Protein AF-A0A9P7NCP7-F1 (afdb_monomer_lite)

Secondary structure (DSSP, 8-state):
-HHHHHHHHHHHHHH-STT--HHHHHHHHHHHHHHHHH-TT-TT-GGGTHHHHHHHTT-HHHHHHT-

Radius of gyration: 11.51 Å; chains: 1; bounding box: 28×27×20 Å

Structure (mmCIF, N/CA/C/O backbone):
data_AF-A0A9P7NCP7-F1
#
_entry.id   AF-A0A9P7NCP7-F1
#
loop_
_atom_site.group_PDB
_atom_site.id
_atom_site.type_symbol
_atom_site.label_atom_id
_atom_site.label_alt_id
_atom_site.label_comp_id
_atom_site.label_asym_id
_atom_site.label_entity_id
_atom_site.label_seq_id
_atom_site.pdbx_PDB_ins_code
_atom_site.Cartn_x
_atom_site.Cartn_y
_atom_site.Cartn_z
_atom_site.occupancy
_atom_site.B_iso_or_equiv
_atom_site.auth_seq_id
_atom_site.auth_comp_id
_atom_site.auth_asym_id
_atom_site.auth_atom_id
_atom_site.pdbx_PDB_model_num
ATOM 1 N N . MET A 1 1 ? 1.866 -15.636 -3.369 1.00 74.31 1 MET A N 1
ATOM 2 C CA . MET A 1 1 ? 1.702 -14.205 -3.718 1.00 74.31 1 MET A CA 1
ATOM 3 C C . MET A 1 1 ? 0.292 -13.894 -4.196 1.00 74.31 1 MET A C 1
ATOM 5 O O . MET A 1 1 ? -0.308 -12.991 -3.634 1.00 74.31 1 MET A O 1
ATOM 9 N N . GLN A 1 2 ? -0.281 -14.689 -5.110 1.00 78.56 2 GLN A N 1
ATOM 10 C CA . GLN A 1 2 ? -1.663 -14.509 -5.589 1.00 78.56 2 GLN A CA 1
ATOM 11 C C . GLN A 1 2 ? -2.727 -14.404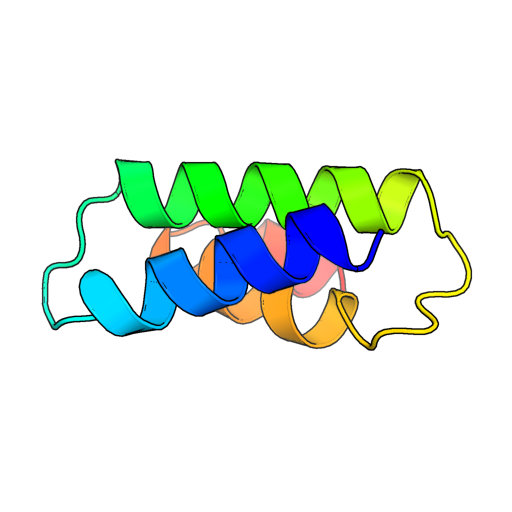 -4.485 1.00 78.56 2 GLN A C 1
ATOM 13 O O . GLN A 1 2 ? -3.606 -13.565 -4.593 1.00 78.56 2 GLN A O 1
ATOM 18 N N . ALA A 1 3 ? -2.617 -15.166 -3.390 1.00 84.31 3 ALA A N 1
ATOM 19 C CA . ALA A 1 3 ? -3.576 -15.071 -2.282 1.00 84.31 3 ALA A CA 1
ATOM 20 C C . ALA A 1 3 ? -3.611 -13.683 -1.606 1.00 84.31 3 ALA A C 1
ATOM 22 O O . ALA A 1 3 ? -4.682 -13.188 -1.278 1.00 84.31 3 ALA A O 1
ATOM 23 N N . ARG A 1 4 ? -2.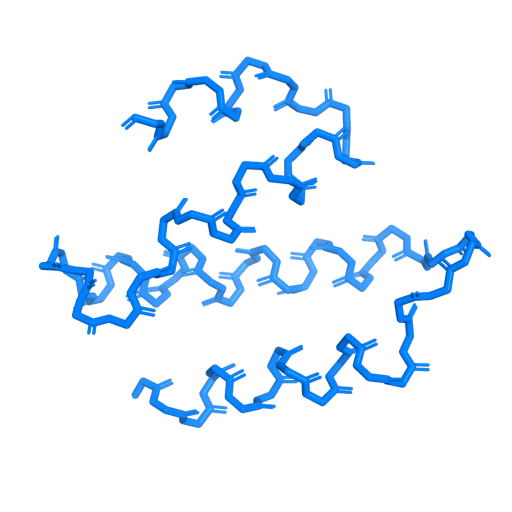450 -13.030 -1.421 1.00 82.12 4 ARG A N 1
ATOM 24 C CA . ARG A 1 4 ? -2.386 -11.670 -0.848 1.00 82.12 4 ARG A CA 1
ATOM 25 C C . ARG A 1 4 ? -2.883 -10.623 -1.836 1.00 82.12 4 ARG A C 1
ATOM 27 O O . ARG A 1 4 ? -3.530 -9.673 -1.425 1.00 82.12 4 ARG A O 1
ATOM 34 N N . PHE A 1 5 ? -2.588 -10.818 -3.119 1.00 83.38 5 PHE A N 1
ATOM 35 C CA . PHE A 1 5 ? -3.099 -9.955 -4.174 1.00 83.38 5 PHE A CA 1
ATOM 36 C C . PHE A 1 5 ? -4.629 -10.029 -4.265 1.00 83.38 5 PHE A C 1
ATOM 38 O O . PHE A 1 5 ? -5.279 -8.997 -4.200 1.00 83.38 5 PHE A O 1
ATOM 45 N N . GLY A 1 6 ? -5.202 -11.237 -4.287 1.00 85.75 6 GLY A N 1
ATOM 46 C CA . GLY A 1 6 ? -6.653 -11.432 -4.281 1.00 85.75 6 GLY A CA 1
ATOM 47 C C . GLY A 1 6 ? -7.332 -10.854 -3.037 1.00 85.75 6 GLY A C 1
ATOM 48 O O . GLY A 1 6 ? -8.398 -10.271 -3.152 1.00 85.75 6 GLY A O 1
ATOM 49 N N . PHE A 1 7 ? -6.693 -10.930 -1.863 1.00 87.94 7 PHE A N 1
ATOM 50 C CA . PHE A 1 7 ? -7.204 -10.263 -0.660 1.00 87.94 7 PHE A CA 1
ATOM 51 C C . PHE A 1 7 ? -7.280 -8.737 -0.828 1.00 87.94 7 PHE A C 1
ATOM 53 O O . PHE A 1 7 ? -8.298 -8.133 -0.502 1.00 87.94 7 PHE A O 1
ATOM 60 N N . VAL A 1 8 ? -6.220 -8.114 -1.351 1.00 89.06 8 VAL A N 1
ATOM 61 C CA . VAL A 1 8 ? -6.191 -6.665 -1.605 1.00 89.06 8 VAL A CA 1
ATOM 62 C C . VAL A 1 8 ? -7.220 -6.264 -2.666 1.00 89.06 8 VAL A C 1
ATOM 64 O O . VAL A 1 8 ? -7.887 -5.250 -2.501 1.00 89.06 8 VAL A O 1
ATOM 67 N N . ASP A 1 9 ? -7.395 -7.079 -3.705 1.00 87.94 9 ASP A N 1
ATOM 68 C CA . ASP A 1 9 ? -8.402 -6.871 -4.750 1.00 87.94 9 ASP A CA 1
ATOM 69 C C . ASP A 1 9 ? -9.827 -6.884 -4.171 1.00 87.94 9 ASP A C 1
ATOM 71 O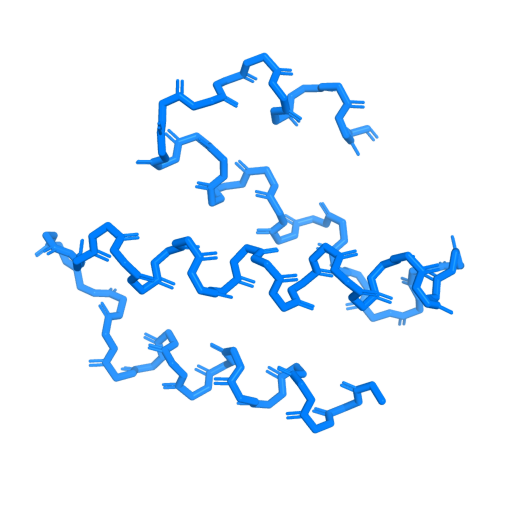 O . ASP A 1 9 ? -10.575 -5.922 -4.337 1.00 87.94 9 ASP A O 1
ATOM 75 N N . THR A 1 10 ? -10.167 -7.900 -3.367 1.00 88.69 10 THR A N 1
ATOM 76 C CA . THR A 1 10 ? -11.468 -7.955 -2.674 1.00 88.69 10 THR A CA 1
ATOM 77 C C . THR A 1 10 ? -11.660 -6.792 -1.702 1.00 88.69 10 THR A C 1
ATOM 79 O O . THR A 1 10 ? -12.745 -6.226 -1.611 1.00 88.69 10 THR A O 1
ATOM 82 N N . LEU A 1 11 ? -10.590 -6.381 -1.015 1.00 88.62 11 LEU A N 1
ATOM 83 C CA . LEU A 1 11 ? -10.624 -5.263 -0.080 1.00 88.62 11 LEU A CA 1
ATOM 84 C C . LEU A 1 11 ? -10.953 -3.945 -0.798 1.00 88.62 11 LEU A C 1
ATOM 86 O O . LEU A 1 11 ? -11.712 -3.138 -0.268 1.00 88.62 11 LEU A O 1
ATOM 90 N N . PHE A 1 12 ? -10.416 -3.726 -2.000 1.00 86.38 12 PHE A N 1
ATOM 91 C CA . PHE A 1 12 ? -10.760 -2.546 -2.789 1.00 86.38 12 PHE A CA 1
ATOM 92 C C . PHE A 1 12 ? -12.164 -2.627 -3.385 1.00 86.38 12 PHE A C 1
ATOM 94 O O . PHE A 1 12 ? -12.880 -1.632 -3.351 1.00 86.38 12 PHE A O 1
ATOM 101 N N . MET A 1 13 ? -12.607 -3.792 -3.858 1.00 85.12 13 MET A N 1
ATOM 102 C CA . MET A 1 13 ? -13.975 -3.939 -4.370 1.00 85.12 13 MET A CA 1
ATOM 103 C C . MET A 1 13 ? -15.041 -3.581 -3.325 1.00 85.12 13 MET A C 1
ATOM 105 O O . MET A 1 13 ? -16.029 -2.934 -3.666 1.00 85.12 13 MET A O 1
ATOM 109 N N . ASP A 1 14 ? -14.822 -3.955 -2.063 1.00 84.44 14 ASP A N 1
ATOM 110 C CA . ASP A 1 14 ? -15.806 -3.753 -0.997 1.00 84.44 14 ASP A CA 1
ATOM 111 C C . ASP A 1 14 ? -15.696 -2.378 -0.311 1.00 84.44 14 ASP A C 1
ATOM 113 O O . ASP A 1 14 ? -16.693 -1.858 0.196 1.00 84.44 14 ASP A O 1
ATOM 117 N N . PHE A 1 15 ? -14.498 -1.776 -0.277 1.00 80.12 15 PHE A N 1
ATOM 118 C CA . PHE A 1 15 ? -14.223 -0.601 0.563 1.00 80.12 15 PHE A CA 1
ATOM 119 C C . PHE A 1 15 ? -13.599 0.605 -0.161 1.00 80.12 15 PHE A C 1
ATOM 121 O O . PHE A 1 15 ? -13.420 1.643 0.482 1.00 80.12 15 PHE A O 1
ATOM 128 N N . ASP A 1 16 ? -13.292 0.540 -1.464 1.00 71.88 16 ASP A N 1
ATOM 129 C CA . ASP A 1 16 ? -12.651 1.641 -2.215 1.00 71.88 16 ASP A CA 1
ATOM 130 C C . ASP A 1 16 ? -13.629 2.752 -2.655 1.00 71.88 16 ASP A C 1
ATOM 132 O O . ASP A 1 16 ? -13.698 3.159 -3.815 1.00 71.88 16 ASP A O 1
ATOM 136 N N . GLY A 1 17 ? -14.421 3.253 -1.707 1.00 75.31 17 GLY A N 1
ATOM 137 C CA . GLY A 1 17 ? -15.340 4.373 -1.904 1.00 75.31 17 GLY A CA 1
ATOM 138 C C . GLY A 1 17 ? -14.731 5.741 -1.574 1.00 75.31 17 GLY A C 1
ATOM 139 O O . GLY A 1 17 ? -13.669 5.865 -0.958 1.00 75.31 17 GLY A O 1
ATOM 140 N N . VAL A 1 18 ? -15.446 6.812 -1.934 1.00 68.94 18 VAL A N 1
ATOM 141 C CA . VAL A 1 18 ? -15.141 8.168 -1.446 1.00 68.94 18 VAL A CA 1
ATOM 142 C C . VAL A 1 18 ? -15.268 8.171 0.081 1.00 68.94 18 VAL A C 1
ATOM 144 O O . VAL A 1 18 ? -16.347 7.924 0.612 1.00 68.94 18 VAL A O 1
ATOM 147 N N . GLY A 1 19 ? -14.163 8.435 0.782 1.00 68.12 19 GLY A N 1
ATOM 148 C CA . GLY A 1 19 ? -14.100 8.343 2.245 1.00 68.12 19 GLY A CA 1
ATOM 149 C C . GLY A 1 19 ? -13.719 6.960 2.779 1.00 68.12 19 GLY A C 1
ATOM 150 O O . GLY A 1 19 ? -13.981 6.686 3.949 1.00 68.12 19 GLY A O 1
ATOM 151 N N . ALA A 1 20 ? -13.111 6.101 1.948 1.00 73.00 20 ALA A N 1
ATOM 152 C CA . ALA A 1 20 ? -12.539 4.830 2.382 1.00 73.00 20 ALA A CA 1
ATOM 153 C C . ALA A 1 20 ? -11.735 5.005 3.689 1.00 73.00 20 ALA A C 1
ATOM 155 O O . ALA A 1 20 ? -10.935 5.946 3.791 1.00 73.00 20 ALA A O 1
ATOM 156 N N . PRO A 1 21 ? -11.924 4.125 4.689 1.00 84.06 21 PRO A N 1
ATOM 157 C CA . PRO A 1 21 ? -11.203 4.231 5.946 1.00 84.06 21 PRO A CA 1
ATOM 158 C C . PRO A 1 21 ? -9.698 4.185 5.700 1.00 84.06 21 PRO A C 1
ATOM 160 O O . PRO A 1 21 ? -9.200 3.340 4.954 1.00 84.06 21 PRO A O 1
ATOM 163 N N . VAL A 1 22 ? -8.959 5.059 6.379 1.00 86.12 22 VAL A N 1
ATOM 164 C CA . VAL A 1 22 ? -7.491 5.103 6.301 1.00 86.12 22 VAL A CA 1
ATOM 165 C C . VAL A 1 22 ? -6.882 3.723 6.594 1.00 86.12 22 VAL A C 1
ATOM 167 O O . VAL A 1 22 ? -5.925 3.315 5.937 1.00 86.12 22 VAL A O 1
ATOM 170 N N . ASP A 1 23 ? -7.488 2.965 7.510 1.00 87.50 23 ASP A N 1
ATOM 171 C CA . ASP A 1 23 ? -7.064 1.613 7.888 1.00 87.50 23 ASP A CA 1
ATOM 172 C C . ASP A 1 23 ? -7.094 0.621 6.717 1.00 87.50 23 ASP A C 1
ATOM 174 O O . ASP A 1 23 ? -6.225 -0.248 6.617 1.00 87.50 23 ASP A O 1
ATOM 178 N N . VAL A 1 24 ? -8.052 0.764 5.797 1.00 88.38 24 VAL A N 1
ATOM 179 C CA . VAL A 1 24 ? -8.167 -0.077 4.596 1.00 88.38 24 VAL A CA 1
ATOM 180 C C . VAL A 1 24 ? -6.982 0.185 3.671 1.00 88.38 24 VAL A C 1
ATOM 182 O O . VAL A 1 24 ? -6.297 -0.750 3.251 1.00 88.38 24 VAL A O 1
ATOM 185 N N . VAL A 1 25 ? -6.679 1.461 3.421 1.00 89.44 25 VAL A N 1
ATOM 186 C CA . VAL A 1 25 ? -5.558 1.878 2.567 1.00 89.44 25 VAL A CA 1
ATOM 187 C C . VAL A 1 25 ? -4.219 1.450 3.176 1.00 89.44 25 VAL A C 1
ATOM 189 O O . VAL A 1 25 ? -3.362 0.917 2.470 1.00 89.44 25 VAL A O 1
ATOM 192 N N . GLN A 1 26 ? -4.044 1.603 4.493 1.00 91.88 26 GLN A N 1
ATOM 193 C CA . GLN A 1 26 ? -2.842 1.141 5.195 1.00 91.88 26 GLN A CA 1
ATOM 194 C C . GLN A 1 26 ? -2.684 -0.384 5.138 1.00 91.88 26 GLN A C 1
ATOM 196 O O . GLN A 1 26 ? -1.581 -0.888 4.907 1.00 91.88 26 GLN A O 1
ATOM 201 N N . THR A 1 27 ? -3.779 -1.125 5.316 1.00 91.62 27 THR A N 1
ATOM 202 C CA . THR A 1 27 ? -3.775 -2.591 5.258 1.00 91.62 27 THR A CA 1
ATOM 203 C C . THR A 1 27 ? -3.396 -3.075 3.860 1.00 91.62 27 THR A C 1
ATOM 205 O O . THR A 1 27 ? -2.496 -3.909 3.721 1.00 91.62 27 THR A O 1
ATOM 208 N N . ALA A 1 28 ? -4.002 -2.501 2.817 1.00 90.88 28 ALA A N 1
ATOM 209 C CA . ALA A 1 28 ? -3.670 -2.807 1.429 1.00 90.88 28 ALA A CA 1
ATOM 210 C C . ALA A 1 28 ? -2.194 -2.518 1.117 1.00 90.88 28 ALA A C 1
ATOM 212 O O . ALA A 1 28 ? -1.474 -3.387 0.618 1.00 90.88 28 ALA A O 1
ATOM 213 N N . LEU A 1 29 ? -1.716 -1.327 1.488 1.00 91.31 29 LEU A N 1
ATOM 214 C CA . LEU A 1 29 ? -0.333 -0.906 1.279 1.00 91.31 29 LEU A CA 1
ATOM 215 C C . LEU A 1 29 ? 0.666 -1.858 1.951 1.00 91.31 29 LEU A C 1
ATOM 217 O O . LEU A 1 29 ? 1.672 -2.231 1.341 1.00 91.31 29 LEU A O 1
ATOM 221 N N . LYS A 1 30 ? 0.387 -2.287 3.187 1.00 92.00 30 LYS A N 1
ATOM 222 C CA . LYS A 1 30 ? 1.224 -3.250 3.916 1.00 92.00 30 LYS A CA 1
ATOM 223 C C . LYS A 1 30 ? 1.330 -4.573 3.160 1.00 92.00 30 LYS A C 1
ATOM 225 O O . LYS A 1 30 ? 2.432 -5.083 2.964 1.00 92.00 30 LYS A O 1
ATOM 230 N N . HIS A 1 31 ? 0.204 -5.120 2.702 1.00 91.56 31 HIS A N 1
ATOM 231 C CA . HI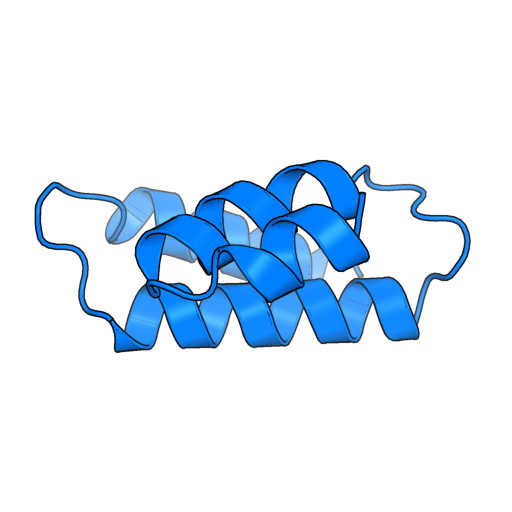S A 1 31 ? 0.198 -6.390 1.978 1.00 91.56 31 HIS A CA 1
ATOM 232 C C . HIS A 1 31 ? 0.912 -6.306 0.625 1.00 91.56 31 HIS A C 1
ATOM 234 O O . HIS A 1 31 ? 1.660 -7.229 0.285 1.00 91.56 31 HIS A O 1
ATOM 240 N N . LEU A 1 32 ? 0.736 -5.212 -0.119 1.00 89.38 32 LEU A N 1
ATOM 241 C CA . LEU A 1 32 ? 1.414 -4.996 -1.400 1.00 89.38 32 LEU A CA 1
ATOM 242 C C . LEU A 1 32 ? 2.926 -4.819 -1.215 1.00 89.38 32 LEU A C 1
ATOM 244 O O . LEU A 1 32 ? 3.707 -5.497 -1.882 1.00 89.38 32 LEU A O 1
ATOM 248 N N . THR A 1 33 ? 3.348 -4.004 -0.246 1.00 88.44 33 THR A N 1
ATOM 249 C CA . THR A 1 33 ? 4.771 -3.763 0.051 1.00 88.44 33 THR A CA 1
ATOM 250 C C . THR A 1 33 ? 5.477 -5.037 0.519 1.00 88.44 33 THR A C 1
ATOM 252 O O . THR A 1 33 ? 6.577 -5.343 0.056 1.00 88.44 33 THR A O 1
ATOM 255 N N . ASP A 1 34 ? 4.838 -5.829 1.386 1.00 90.06 34 ASP A N 1
ATOM 256 C CA . ASP A 1 34 ? 5.353 -7.145 1.786 1.00 90.06 34 ASP A CA 1
ATOM 257 C C . ASP A 1 34 ? 5.519 -8.072 0.577 1.00 90.06 34 ASP A C 1
ATOM 259 O O . ASP A 1 34 ? 6.495 -8.816 0.480 1.00 90.06 34 ASP A O 1
ATOM 263 N N . THR A 1 35 ? 4.569 -8.034 -0.359 1.00 87.56 35 THR A N 1
ATOM 264 C CA . THR A 1 35 ? 4.601 -8.902 -1.539 1.00 87.56 35 THR A CA 1
ATOM 265 C C . THR A 1 35 ? 5.723 -8.493 -2.498 1.00 87.56 35 THR A C 1
ATOM 267 O O . THR A 1 35 ? 6.419 -9.373 -2.995 1.00 87.56 35 THR A O 1
ATOM 270 N N . VAL A 1 36 ? 5.991 -7.193 -2.671 1.00 85.94 36 VAL A N 1
ATOM 271 C CA . VAL A 1 36 ? 7.151 -6.683 -3.435 1.00 85.94 36 VAL A CA 1
ATOM 272 C C . VAL A 1 36 ? 8.480 -7.023 -2.755 1.00 85.94 36 VAL A C 1
ATOM 274 O O . VAL A 1 36 ? 9.463 -7.336 -3.423 1.00 85.94 36 VAL A O 1
ATOM 277 N N . ARG A 1 37 ? 8.541 -7.014 -1.417 1.00 84.75 37 ARG A N 1
ATOM 278 C CA . ARG A 1 37 ? 9.746 -7.452 -0.689 1.00 84.75 37 ARG A CA 1
ATOM 279 C C . ARG A 1 37 ? 10.052 -8.931 -0.917 1.00 84.75 37 ARG A C 1
ATOM 281 O O . ARG A 1 37 ? 11.220 -9.295 -1.023 1.00 84.75 37 ARG A O 1
ATOM 288 N N . LEU A 1 38 ? 9.016 -9.764 -0.995 1.00 85.25 38 LEU A N 1
ATOM 289 C CA . LEU A 1 38 ? 9.138 -11.196 -1.270 1.00 85.25 38 LEU A CA 1
ATOM 290 C C . LEU A 1 38 ? 9.366 -11.491 -2.762 1.00 85.25 38 LEU A C 1
ATOM 292 O O . LEU A 1 38 ? 10.010 -12.489 -3.075 1.00 85.25 38 LEU A O 1
ATOM 296 N N . ASN A 1 39 ? 8.871 -10.637 -3.668 1.00 80.56 39 ASN A N 1
ATOM 297 C CA . ASN A 1 39 ? 9.112 -10.716 -5.110 1.00 80.56 39 ASN A CA 1
ATOM 298 C C . ASN A 1 39 ? 9.808 -9.473 -5.660 1.00 80.56 39 ASN A C 1
ATOM 300 O O . ASN A 1 39 ? 9.170 -8.523 -6.119 1.00 80.56 39 ASN A O 1
ATOM 304 N N . ARG A 1 40 ? 11.139 -9.506 -5.675 1.00 75.00 40 ARG A N 1
ATOM 305 C CA . ARG A 1 40 ? 11.937 -8.384 -6.180 1.00 75.00 40 ARG A CA 1
ATOM 306 C C . ARG A 1 40 ? 11.780 -8.125 -7.679 1.00 75.00 40 ARG A C 1
ATOM 308 O O . ARG A 1 40 ? 12.054 -6.997 -8.088 1.00 75.00 40 ARG A O 1
ATOM 315 N N . SER A 1 41 ? 11.358 -9.121 -8.458 1.00 77.38 41 SER A N 1
ATOM 316 C CA . SER A 1 41 ? 11.165 -9.000 -9.909 1.00 77.38 41 SER A CA 1
ATOM 317 C C . SER A 1 41 ? 9.866 -8.289 -10.289 1.00 77.38 41 SER A C 1
ATOM 319 O O . SER A 1 41 ? 9.725 -7.880 -11.432 1.00 77.38 41 SER A O 1
ATOM 321 N N . ASP A 1 42 ? 8.953 -8.092 -9.329 1.00 76.38 42 ASP A N 1
ATOM 322 C CA . ASP A 1 42 ? 7.647 -7.458 -9.545 1.00 76.38 42 ASP A CA 1
ATOM 323 C C . ASP A 1 42 ? 6.810 -8.108 -10.664 1.00 76.38 42 ASP A C 1
ATOM 325 O O . ASP A 1 42 ? 6.152 -7.433 -11.450 1.00 76.38 42 ASP A O 1
ATOM 329 N N . ASP A 1 43 ? 6.784 -9.444 -10.713 1.00 74.06 43 ASP A N 1
ATOM 330 C CA . 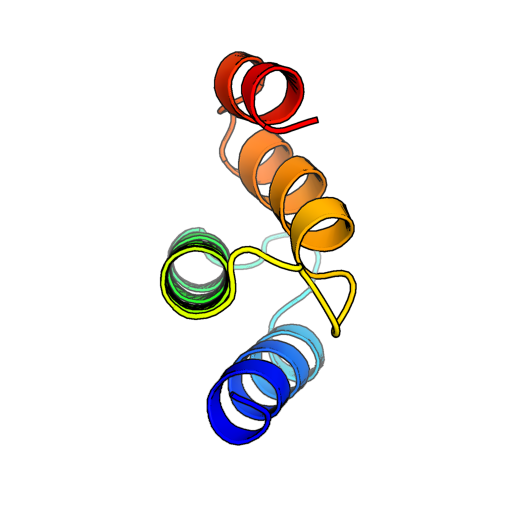ASP A 1 43 ? 6.111 -10.201 -11.787 1.00 74.06 43 ASP A CA 1
ATOM 331 C C . ASP A 1 43 ? 4.592 -9.941 -11.898 1.00 74.06 43 ASP A C 1
ATOM 333 O O . ASP A 1 43 ? 3.954 -10.367 -12.857 1.00 74.06 43 ASP A O 1
ATOM 337 N N . MET A 1 44 ? 3.991 -9.279 -10.905 1.00 76.81 44 MET A N 1
ATOM 338 C CA . MET A 1 44 ? 2.560 -8.959 -10.845 1.00 76.81 44 MET A CA 1
ATOM 339 C C . MET A 1 44 ? 2.270 -7.456 -11.012 1.00 76.81 44 MET A C 1
ATOM 341 O O . MET A 1 44 ? 1.121 -7.052 -10.849 1.00 76.81 44 MET A O 1
ATOM 345 N N . GLY A 1 45 ? 3.282 -6.625 -11.302 1.00 81.56 45 GLY A N 1
ATOM 346 C CA . GLY A 1 45 ? 3.116 -5.176 -11.469 1.00 81.56 45 GLY A CA 1
ATOM 347 C C . GLY A 1 45 ? 2.614 -4.470 -10.205 1.00 81.56 45 GLY A C 1
ATOM 348 O O . GLY A 1 45 ? 1.831 -3.526 -10.269 1.00 81.56 45 GLY A O 1
ATOM 349 N N . LEU A 1 46 ? 3.014 -4.943 -9.025 1.00 83.56 46 LEU A N 1
ATOM 350 C CA . LEU A 1 46 ? 2.563 -4.397 -7.747 1.00 83.56 46 LEU A CA 1
ATOM 351 C C . LEU A 1 46 ? 3.154 -3.011 -7.482 1.00 83.56 46 LEU A C 1
ATOM 353 O O . LEU A 1 46 ? 2.532 -2.215 -6.774 1.00 83.56 46 LEU A O 1
ATOM 357 N N . ARG A 1 47 ? 4.318 -2.690 -8.064 1.00 85.88 47 ARG A N 1
ATOM 358 C CA . ARG A 1 47 ? 4.949 -1.373 -7.893 1.00 85.88 47 ARG A CA 1
ATOM 359 C C . ARG A 1 47 ? 4.134 -0.237 -8.490 1.00 85.88 47 ARG A C 1
ATOM 361 O O . ARG A 1 47 ? 4.195 0.855 -7.950 1.00 85.88 47 ARG A O 1
ATOM 368 N N . SER A 1 48 ? 3.318 -0.473 -9.518 1.00 86.62 48 SER A N 1
ATOM 369 C CA . SER A 1 48 ? 2.429 0.573 -10.045 1.00 86.62 48 SER A CA 1
ATOM 370 C C . SER A 1 48 ? 1.193 0.816 -9.173 1.00 86.62 48 SER A C 1
ATOM 372 O O . SER A 1 48 ? 0.570 1.867 -9.283 1.00 86.62 48 SER A O 1
ATOM 374 N N . MET A 1 49 ? 0.833 -0.124 -8.291 1.00 87.31 49 MET A N 1
ATOM 375 C CA . MET A 1 49 ? -0.327 0.005 -7.396 1.00 87.31 49 MET A CA 1
ATOM 376 C C . MET A 1 49 ? 0.002 0.678 -6.058 1.00 87.31 49 MET A C 1
ATOM 378 O O . MET A 1 49 ? -0.898 1.177 -5.388 1.00 87.31 49 MET A O 1
ATOM 382 N N . ILE A 1 50 ? 1.274 0.719 -5.656 1.00 90.12 50 ILE A N 1
ATOM 383 C CA . ILE A 1 50 ? 1.700 1.295 -4.371 1.00 90.12 50 ILE A CA 1
ATOM 384 C C . ILE A 1 50 ? 1.664 2.845 -4.347 1.00 90.12 50 ILE A C 1
ATOM 386 O O . ILE A 1 50 ? 1.111 3.387 -3.385 1.00 90.12 50 ILE A O 1
ATOM 390 N N . PRO A 1 51 ? 2.178 3.582 -5.358 1.00 91.44 51 PRO A N 1
ATOM 391 C CA . PRO A 1 51 ? 2.212 5.048 -5.339 1.00 91.44 51 PRO A CA 1
ATOM 392 C C . PRO A 1 51 ? 0.837 5.714 -5.154 1.00 91.44 51 PRO A C 1
ATOM 394 O O . 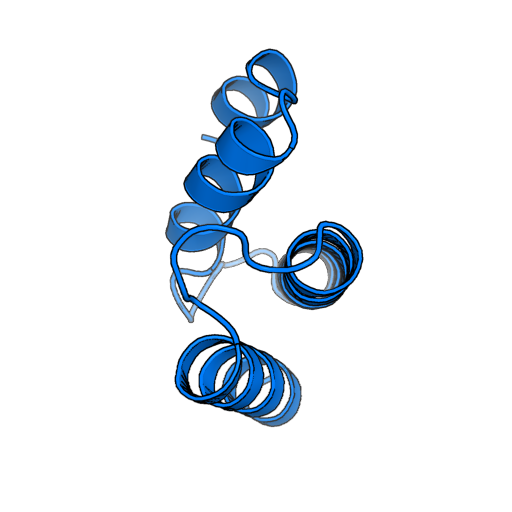PRO A 1 51 ? 0.729 6.598 -4.303 1.00 91.44 51 PRO A O 1
ATOM 397 N N . PRO A 1 52 ? -0.248 5.274 -5.829 1.00 89.31 52 PRO A N 1
ATOM 398 C CA . PRO A 1 52 ? -1.579 5.844 -5.606 1.00 89.31 52 PRO A CA 1
ATOM 399 C C . PRO A 1 52 ? -2.079 5.704 -4.158 1.00 89.31 52 PRO A C 1
ATOM 401 O O . PRO A 1 52 ? -2.770 6.587 -3.648 1.00 89.31 52 PRO A O 1
ATOM 404 N N . LEU A 1 53 ? -1.720 4.612 -3.471 1.00 89.69 53 LEU A N 1
ATOM 405 C CA . LEU A 1 53 ? -2.094 4.383 -2.071 1.00 89.69 53 LEU A CA 1
ATOM 406 C C . LEU A 1 53 ? -1.285 5.259 -1.115 1.00 89.69 53 LEU A C 1
ATOM 408 O O . LEU A 1 53 ? -1.823 5.737 -0.121 1.00 89.69 53 LEU A O 1
ATOM 412 N N . LEU A 1 54 ? -0.008 5.497 -1.420 1.00 90.94 54 LEU A N 1
ATOM 413 C CA . LEU A 1 54 ? 0.844 6.395 -0.643 1.00 90.94 54 LEU A CA 1
ATOM 414 C C . LEU A 1 54 ? 0.363 7.848 -0.735 1.00 90.94 54 LEU A C 1
ATOM 416 O O . LEU A 1 54 ? 0.237 8.501 0.299 1.00 90.94 54 LEU A O 1
ATOM 420 N N . ILE A 1 55 ? -0.015 8.313 -1.928 1.00 91.19 55 ILE A N 1
ATOM 421 C CA . ILE A 1 55 ? -0.601 9.651 -2.127 1.00 91.19 55 ILE A CA 1
ATOM 422 C C . ILE A 1 55 ? -1.901 9.804 -1.324 1.00 91.19 55 ILE A C 1
ATOM 424 O O . ILE A 1 55 ? -2.097 10.802 -0.635 1.00 91.19 55 ILE A O 1
ATOM 428 N N . ARG A 1 56 ? -2.774 8.786 -1.321 1.00 88.50 56 ARG A N 1
ATOM 429 C CA . ARG A 1 56 ? -4.008 8.789 -0.507 1.00 88.50 56 ARG A CA 1
ATOM 430 C C . ARG A 1 56 ? -3.756 8.894 0.999 1.00 88.50 56 ARG A C 1
ATOM 432 O O . ARG A 1 56 ? -4.623 9.372 1.724 1.00 88.50 56 ARG A O 1
ATOM 439 N N . LEU A 1 57 ? -2.587 8.458 1.465 1.00 90.19 57 LEU A N 1
ATOM 440 C CA . LEU A 1 57 ? -2.151 8.581 2.857 1.00 90.19 57 LEU A CA 1
ATOM 441 C C . LEU A 1 57 ? -1.374 9.880 3.137 1.00 90.19 57 LEU A C 1
ATOM 443 O O . LEU A 1 57 ? -0.884 10.052 4.251 1.00 90.19 57 LEU A O 1
ATOM 447 N N . GLY A 1 58 ? -1.230 10.776 2.153 1.00 90.88 58 GLY A N 1
ATOM 448 C CA . GLY A 1 58 ? -0.420 11.995 2.267 1.00 90.88 58 GLY A CA 1
ATOM 449 C C . GLY A 1 58 ? 1.087 11.724 2.330 1.00 90.88 58 GLY A C 1
ATOM 450 O O . GLY A 1 58 ? 1.846 12.529 2.865 1.00 90.88 58 GLY A O 1
ATOM 451 N N . ARG A 1 59 ? 1.529 10.562 1.838 1.00 91.88 59 ARG A N 1
ATOM 452 C CA . ARG A 1 59 ? 2.937 10.144 1.784 1.00 91.88 59 ARG A CA 1
ATOM 453 C C . ARG A 1 59 ? 3.510 10.364 0.388 1.00 91.88 59 ARG A C 1
ATOM 455 O O . ARG A 1 59 ? 3.995 9.433 -0.251 1.00 91.88 59 ARG A O 1
ATOM 462 N N . ASP A 1 60 ? 3.432 11.600 -0.094 1.00 91.50 60 ASP A N 1
ATOM 463 C CA . ASP A 1 60 ? 3.785 11.936 -1.476 1.00 91.50 60 ASP A CA 1
ATOM 464 C C . ASP A 1 60 ? 5.258 11.652 -1.788 1.00 91.50 60 ASP A C 1
ATOM 466 O O . ASP A 1 60 ? 5.563 11.098 -2.839 1.00 91.50 60 ASP A O 1
ATOM 470 N N . GLN A 1 61 ? 6.172 11.946 -0.854 1.00 88.25 61 GLN A N 1
ATOM 471 C CA . GLN A 1 61 ? 7.599 11.669 -1.058 1.00 88.25 61 GLN A CA 1
ATOM 472 C C . GLN A 1 61 ? 7.877 10.177 -1.255 1.00 88.25 61 GLN A C 1
ATOM 474 O O . GLN A 1 61 ? 8.587 9.789 -2.177 1.00 88.25 61 GLN A O 1
ATOM 479 N N . ASP A 1 62 ? 7.254 9.331 -0.436 1.00 89.00 62 ASP A N 1
ATOM 480 C CA . ASP A 1 62 ? 7.432 7.883 -0.530 1.00 89.00 62 ASP A CA 1
ATOM 481 C C . ASP A 1 62 ? 6.860 7.315 -1.840 1.00 89.00 62 ASP A C 1
ATOM 483 O O . ASP A 1 62 ? 7.318 6.277 -2.318 1.00 89.00 62 ASP A O 1
ATOM 487 N N . ALA A 1 63 ? 5.848 7.974 -2.415 1.00 89.19 63 ALA A N 1
ATOM 488 C CA . ALA A 1 63 ? 5.263 7.587 -3.694 1.00 89.19 63 ALA A CA 1
ATOM 489 C C . ALA A 1 63 ? 6.227 7.825 -4.865 1.00 89.19 63 ALA A C 1
ATOM 491 O O . ALA A 1 63 ? 6.240 7.030 -5.803 1.00 89.19 63 ALA A O 1
ATOM 492 N N . TYR A 1 64 ? 7.038 8.885 -4.805 1.00 87.69 64 TYR A N 1
ATOM 493 C CA . TYR A 1 64 ? 8.060 9.163 -5.815 1.00 87.69 64 TYR A CA 1
ATOM 494 C C . TYR A 1 64 ? 9.333 8.340 -5.607 1.00 87.69 64 TYR A C 1
ATOM 496 O O . TYR A 1 64 ? 9.944 7.929 -6.586 1.00 87.69 64 TYR A O 1
ATOM 504 N N . ASP A 1 65 ? 9.700 8.040 -4.360 1.00 86.06 65 ASP A N 1
ATOM 505 C CA . ASP A 1 65 ? 10.906 7.261 -4.047 1.00 86.06 65 ASP A CA 1
ATOM 506 C C . ASP A 1 65 ? 10.788 5.769 -4.430 1.00 86.06 65 ASP A C 1
ATOM 508 O O . ASP A 1 65 ? 11.798 5.065 -4.507 1.00 86.06 65 ASP A O 1
ATOM 512 N N . ILE A 1 66 ? 9.566 5.260 -4.640 1.00 76.31 66 ILE A N 1
ATOM 513 C CA . ILE A 1 66 ? 9.308 3.860 -5.024 1.00 76.31 66 ILE A CA 1
ATOM 514 C C . ILE A 1 66 ? 9.115 3.651 -6.538 1.00 76.31 66 ILE A C 1
ATOM 516 O O . ILE A 1 66 ? 9.033 2.498 -6.974 1.00 76.31 66 ILE A O 1
ATOM 520 N N . MET A 1 67 ? 9.014 4.737 -7.314 1.00 62.22 67 MET A N 1
ATOM 521 C CA . MET A 1 67 ? 8.870 4.714 -8.777 1.00 62.22 67 MET A CA 1
ATOM 522 C C . MET A 1 67 ? 10.211 4.438 -9.462 1.00 62.22 67 MET A C 1
ATOM 524 O O . MET A 1 67 ? 10.215 3.598 -10.391 1.00 62.22 67 MET A O 1
#

Foldseek 3Di:
DVVLVVVLVVLCVVFVDDCRDLVSLVSSLVSLVVVCVVPVPCPPVSLVVNLVSCVVVVNNVVSVVSD

Organism: NCBI:txid123648

pLDDT: mean 84.77, std 6.71, range [62.22, 92.0]

Sequence (67 aa):
MQARFGFVDTLFMDFDGVGAPVDVVQTALKHLTDTVRLNRSDDMGLRSMIPPLLIRLGRDQDAYDIM